Protein AF-K3ZFA8-F1 (afdb_monomer)

Radius of gyration: 12.6 Å; Cα contacts (8 Å, |Δi|>4): 83; chains: 1; bounding box: 18×39×27 Å

Sequence (69 aa):
MEQPESASAVSSLRPMWNYVDPQGNTRGPFPMSWLFRWSSFFDKDFKVWRTGETAEQAILLTDAFLMYL

pLDDT: mean 88.65, std 14.2, range [44.75, 98.38]

InterPro doma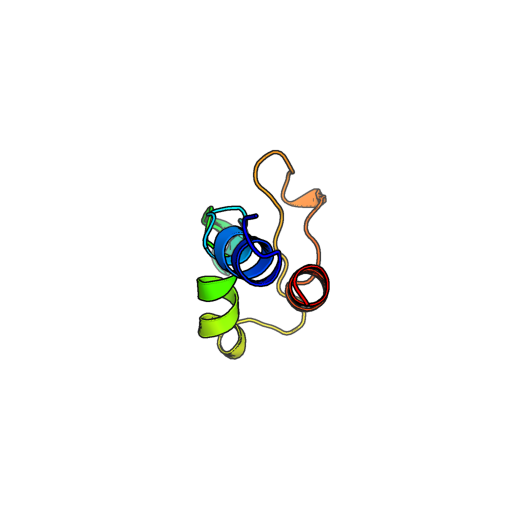ins:
  IPR003169 GYF domain [PF02213] (17-54)
  IPR003169 GYF domain [PS50829] (14-66)
  IPR003169 GYF domain [SM00444] (15-68)
  IPR035445 GYF-like domain superfamily [G3DSA:3.30.1490.40] (16-68)
  IPR035445 GYF-like domain superfamily [SSF55277] (5-65)
  IPR045894 At5g08430-like [PTHR46851] (9-65)

Structure (mmCIF, N/CA/C/O backbone):
data_AF-K3ZFA8-F1
#
_entry.id   AF-K3ZFA8-F1
#
loop_
_atom_site.group_PDB
_atom_site.id
_atom_site.type_symbol
_atom_site.label_atom_id
_atom_site.label_alt_id
_atom_site.label_comp_id
_atom_site.label_asym_id
_atom_site.label_entity_id
_atom_site.label_seq_id
_atom_site.pdbx_PDB_ins_code
_atom_site.Cartn_x
_atom_site.Cartn_y
_atom_site.Cartn_z
_atom_site.occupancy
_atom_site.B_iso_or_equiv
_atom_site.auth_seq_id
_atom_site.auth_comp_id
_atom_site.auth_asym_id
_atom_site.auth_atom_id
_atom_site.pdbx_PDB_model_num
ATOM 1 N N . MET A 1 1 ? 8.447 27.267 -16.726 1.00 44.75 1 MET A N 1
ATOM 2 C CA . MET A 1 1 ? 7.149 26.593 -16.932 1.00 44.75 1 MET A CA 1
ATOM 3 C C . MET A 1 1 ? 7.427 25.115 -16.726 1.00 44.75 1 MET A C 1
ATOM 5 O O . MET A 1 1 ? 7.979 24.488 -17.618 1.00 44.75 1 MET A O 1
ATOM 9 N N . GLU A 1 2 ? 7.247 24.611 -15.507 1.00 52.78 2 GLU A N 1
ATOM 10 C CA . GLU A 1 2 ? 7.508 23.197 -15.214 1.00 52.78 2 GLU A CA 1
ATOM 11 C C . GLU A 1 2 ? 6.357 22.363 -15.788 1.00 52.78 2 GLU A C 1
ATOM 13 O O . GLU A 1 2 ? 5.187 22.694 -15.600 1.00 52.78 2 GLU A O 1
ATOM 18 N N . GLN A 1 3 ? 6.700 21.358 -16.588 1.00 50.59 3 GLN A N 1
ATOM 19 C CA . GLN A 1 3 ? 5.757 20.546 -17.353 1.00 50.59 3 GLN A CA 1
ATOM 20 C C . GLN A 1 3 ? 4.945 19.604 -16.437 1.00 50.59 3 GLN A C 1
ATOM 22 O O . GLN A 1 3 ? 5.511 19.028 -15.506 1.00 50.59 3 GLN A O 1
ATOM 27 N N . PRO A 1 4 ? 3.644 19.378 -16.711 1.00 55.62 4 PRO A N 1
ATOM 28 C CA . PRO A 1 4 ? 2.777 18.514 -15.901 1.00 55.62 4 PRO A CA 1
ATOM 29 C C . PRO A 1 4 ? 3.111 17.012 -15.982 1.00 55.62 4 PRO A C 1
ATOM 31 O O . PRO A 1 4 ? 2.744 16.266 -15.077 1.00 55.62 4 PRO A O 1
ATOM 34 N N . GLU A 1 5 ? 3.852 16.558 -16.998 1.00 54.97 5 GLU A N 1
ATOM 35 C CA . GLU A 1 5 ? 4.231 15.140 -17.160 1.00 54.97 5 GLU A CA 1
ATOM 36 C C . GLU A 1 5 ? 5.145 14.641 -16.025 1.00 54.97 5 GLU A C 1
ATOM 38 O O . GLU A 1 5 ? 5.061 13.490 -15.594 1.00 54.97 5 GLU A O 1
ATOM 43 N N . SER A 1 6 ? 5.946 15.538 -15.443 1.00 57.84 6 SER A N 1
ATOM 44 C CA . SER A 1 6 ? 6.815 15.234 -14.304 1.00 57.84 6 SER A CA 1
ATOM 45 C C . SER A 1 6 ? 6.041 15.064 -12.994 1.00 57.84 6 SER A C 1
ATOM 47 O O . SER A 1 6 ? 6.505 14.369 -12.095 1.00 57.84 6 SER A O 1
ATOM 49 N N . ALA A 1 7 ? 4.859 15.669 -12.850 1.00 59.59 7 ALA A N 1
ATOM 50 C CA . ALA A 1 7 ? 4.143 15.693 -11.575 1.00 59.59 7 ALA A CA 1
ATOM 51 C C . ALA A 1 7 ? 3.541 14.326 -11.211 1.00 59.59 7 ALA A C 1
ATOM 53 O O . ALA A 1 7 ? 3.653 13.909 -10.056 1.00 59.59 7 ALA A O 1
ATOM 54 N N . SER A 1 8 ? 2.966 13.604 -12.183 1.00 64.50 8 SER A N 1
ATOM 55 C CA . SER A 1 8 ? 2.437 12.248 -11.956 1.00 64.50 8 SER A CA 1
ATOM 56 C C . SER A 1 8 ? 3.568 11.254 -11.671 1.00 64.50 8 SER A C 1
ATOM 58 O O . SER A 1 8 ? 3.522 10.533 -10.670 1.00 64.50 8 SER A O 1
ATOM 60 N N . ALA A 1 9 ? 4.652 11.305 -12.453 1.00 68.25 9 ALA A N 1
ATOM 61 C CA . ALA A 1 9 ? 5.839 10.481 -12.223 1.00 68.25 9 ALA A CA 1
ATOM 62 C C . ALA A 1 9 ? 6.477 10.751 -10.848 1.00 68.25 9 ALA A C 1
ATOM 64 O O . ALA A 1 9 ? 6.806 9.821 -10.118 1.00 68.25 9 ALA A O 1
ATOM 65 N N . VAL A 1 10 ? 6.590 12.016 -10.436 1.00 72.56 10 VAL A N 1
ATOM 66 C CA . VAL A 1 10 ? 7.080 12.372 -9.096 1.00 72.56 10 VAL A CA 1
ATOM 67 C C . VAL A 1 10 ? 6.094 11.937 -8.009 1.00 72.56 10 VAL A C 1
ATOM 69 O O . VAL A 1 10 ? 6.522 11.552 -6.923 1.00 72.56 10 VAL A O 1
ATOM 72 N N . SER A 1 11 ? 4.783 11.967 -8.268 1.00 79.19 11 SER A N 1
ATOM 73 C CA . SER A 1 11 ? 3.771 11.525 -7.301 1.00 79.19 11 SER A CA 1
ATOM 74 C C . SER A 1 11 ? 3.817 10.015 -7.042 1.00 79.19 11 SER A C 1
ATOM 76 O O . SER A 1 11 ? 3.713 9.602 -5.888 1.00 79.19 11 SER A O 1
ATOM 78 N N . SER A 1 12 ? 4.060 9.196 -8.072 1.00 84.25 12 SER A N 1
ATOM 79 C CA . SER A 1 12 ? 4.123 7.733 -7.945 1.00 84.25 12 SER A CA 1
ATOM 80 C C . SER A 1 12 ? 5.392 7.240 -7.241 1.00 84.25 12 SER A C 1
ATOM 82 O O . SER A 1 12 ? 5.419 6.114 -6.739 1.00 84.25 12 SER A O 1
ATOM 84 N N . LEU A 1 13 ? 6.421 8.090 -7.153 1.00 90.94 13 LEU A N 1
ATOM 85 C CA . LEU A 1 13 ? 7.659 7.856 -6.406 1.00 90.94 13 LEU A CA 1
ATOM 86 C C . LEU A 1 13 ? 7.567 8.237 -4.922 1.00 90.94 13 LEU A C 1
ATOM 88 O O . LEU A 1 13 ? 8.462 7.879 -4.155 1.00 90.94 1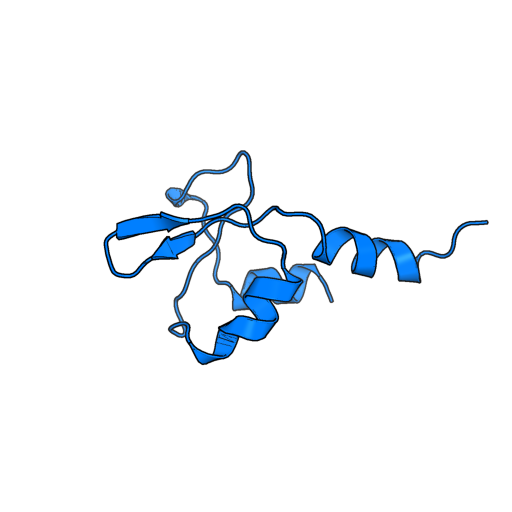3 LEU A O 1
ATOM 92 N N . ARG A 1 14 ? 6.516 8.946 -4.487 1.00 92.06 14 ARG A N 1
ATOM 93 C CA . ARG A 1 14 ? 6.360 9.291 -3.068 1.00 92.06 14 ARG A CA 1
ATOM 94 C C . ARG A 1 14 ? 5.849 8.085 -2.279 1.00 92.06 14 ARG A C 1
ATOM 96 O O . ARG A 1 14 ? 4.853 7.486 -2.683 1.00 92.06 14 ARG A O 1
ATOM 103 N N . PRO A 1 15 ? 6.469 7.746 -1.136 1.00 94.44 15 PRO A N 1
ATOM 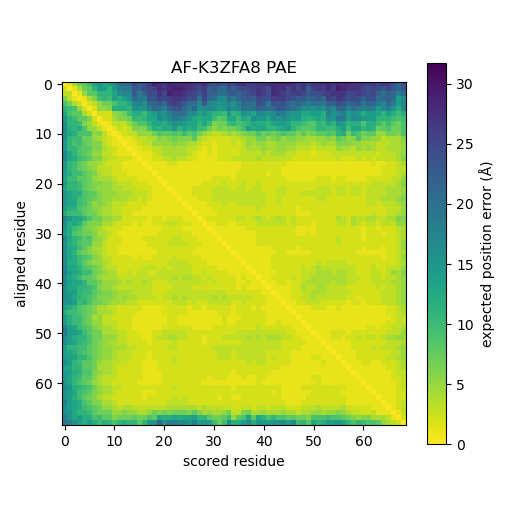104 C CA . PRO A 1 15 ? 5.974 6.689 -0.271 1.00 94.44 15 PRO A CA 1
ATOM 105 C C . PRO A 1 15 ? 4.673 7.135 0.399 1.00 94.44 15 PRO A C 1
ATOM 107 O O . PRO A 1 15 ? 4.675 7.973 1.300 1.00 94.44 15 PRO A O 1
ATOM 110 N N . MET A 1 16 ? 3.555 6.586 -0.069 1.00 95.38 16 MET A N 1
ATOM 111 C CA . MET A 1 16 ? 2.213 6.953 0.392 1.00 95.38 16 MET A CA 1
ATOM 112 C C . MET A 1 16 ? 1.373 5.749 0.793 1.00 95.38 16 MET A C 1
ATOM 114 O O . MET A 1 16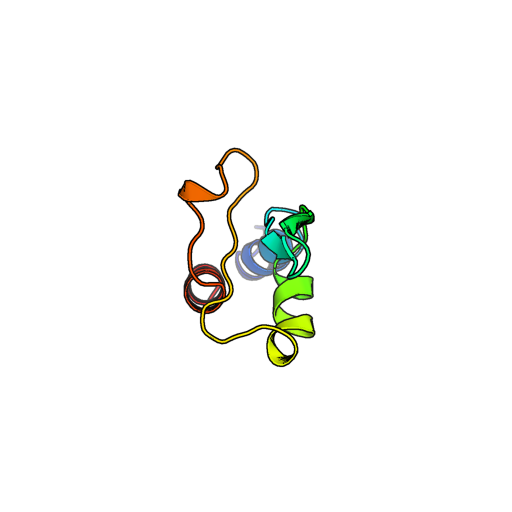 ? 0.405 5.938 1.514 1.00 95.38 16 MET A O 1
ATOM 118 N N . TRP A 1 17 ? 1.708 4.542 0.340 1.00 97.12 17 TRP A N 1
ATOM 119 C CA . TRP A 1 17 ? 0.788 3.411 0.381 1.00 97.12 17 TRP A CA 1
ATOM 120 C C . TRP A 1 17 ? 1.230 2.346 1.370 1.00 97.12 17 TRP A C 1
ATOM 122 O O . TRP A 1 17 ? 2.372 1.890 1.345 1.00 97.12 17 TRP A O 1
ATOM 132 N N . ASN A 1 18 ? 0.309 1.939 2.229 1.00 98.38 18 ASN A N 1
ATOM 133 C CA . ASN A 1 18 ? 0.496 0.902 3.231 1.00 98.38 18 ASN A CA 1
ATOM 134 C C . ASN A 1 18 ? -0.397 -0.293 2.894 1.00 98.38 18 ASN A C 1
ATOM 136 O O . ASN A 1 18 ? -1.412 -0.136 2.212 1.00 98.38 18 ASN A O 1
ATOM 140 N N . TYR A 1 19 ? -0.020 -1.477 3.363 1.00 98.06 19 TYR A N 1
ATOM 141 C CA . TYR A 1 19 ? -0.809 -2.699 3.207 1.00 98.06 19 TYR A CA 1
ATOM 142 C C . TYR A 1 19 ? -0.648 -3.617 4.421 1.00 98.06 19 TYR A C 1
ATOM 144 O O . TYR A 1 19 ? 0.292 -3.459 5.203 1.00 98.06 19 TYR A O 1
ATOM 152 N N . VAL A 1 20 ? -1.549 -4.588 4.572 1.00 97.62 20 VAL A N 1
ATOM 153 C CA . VAL A 1 20 ? -1.403 -5.686 5.538 1.00 97.62 20 VAL A CA 1
ATOM 154 C C . VAL A 1 20 ? -0.868 -6.905 4.794 1.00 97.62 20 VAL A C 1
ATOM 156 O O . VAL A 1 20 ? -1.446 -7.318 3.791 1.00 97.62 20 VAL A O 1
ATOM 159 N N . ASP A 1 21 ? 0.265 -7.448 5.236 1.00 94.50 21 ASP A N 1
ATOM 160 C CA . ASP A 1 21 ? 0.833 -8.658 4.639 1.00 94.50 21 ASP A CA 1
ATOM 161 C C . ASP A 1 21 ? 0.046 -9.923 5.042 1.00 94.50 21 ASP A C 1
ATOM 163 O O . ASP A 1 21 ? -0.753 -9.877 5.979 1.00 94.50 21 ASP A O 1
ATOM 167 N N . PRO A 1 22 ? 0.276 -11.082 4.394 1.00 91.94 22 PRO A N 1
ATOM 168 C CA . PRO A 1 22 ? -0.439 -12.316 4.735 1.00 91.94 22 PRO A CA 1
ATOM 169 C C . PRO A 1 22 ? -0.264 -12.802 6.185 1.00 91.94 22 PRO A C 1
ATOM 171 O O . PRO A 1 22 ? -1.010 -13.666 6.634 1.00 91.94 22 PRO A O 1
ATOM 174 N N . GLN A 1 23 ? 0.716 -12.273 6.926 1.00 94.56 23 GLN A N 1
ATOM 175 C CA . GLN A 1 23 ? 0.930 -12.573 8.347 1.00 94.56 23 GLN A CA 1
ATOM 176 C C . GLN A 1 23 ? 0.177 -11.594 9.266 1.00 94.56 23 GLN A C 1
ATOM 178 O O . GLN A 1 23 ? 0.305 -11.685 10.485 1.00 94.56 23 GLN A O 1
ATOM 183 N N . GLY A 1 24 ? -0.588 -10.652 8.708 1.00 94.56 24 GLY A N 1
ATOM 184 C CA . GLY A 1 24 ? -1.344 -9.653 9.459 1.00 94.56 24 GLY A CA 1
ATOM 185 C C . GLY A 1 24 ? -0.537 -8.411 9.841 1.00 94.56 24 GLY A C 1
ATOM 186 O O . GLY A 1 24 ? -1.024 -7.593 10.619 1.00 94.56 24 GLY A O 1
ATOM 187 N N . ASN A 1 25 ? 0.682 -8.236 9.316 1.00 97.12 25 ASN A N 1
ATOM 188 C CA . ASN A 1 25 ? 1.519 -7.092 9.677 1.00 97.12 25 ASN A CA 1
ATOM 189 C C . ASN A 1 25 ? 1.313 -5.920 8.725 1.00 97.12 25 ASN A C 1
ATOM 191 O O . ASN A 1 25 ? 1.371 -6.081 7.506 1.00 97.12 25 ASN A O 1
ATOM 195 N N . THR A 1 26 ? 1.200 -4.718 9.284 1.00 97.50 26 THR A N 1
ATOM 196 C CA . THR A 1 26 ? 1.258 -3.480 8.505 1.00 97.50 26 THR A CA 1
ATOM 197 C C . THR A 1 26 ? 2.643 -3.297 7.886 1.00 97.50 26 THR A C 1
ATOM 199 O O . THR A 1 26 ? 3.669 -3.396 8.564 1.00 97.50 26 THR A O 1
ATOM 202 N N . ARG A 1 27 ? 2.675 -2.992 6.590 1.00 97.69 27 ARG A N 1
ATOM 203 C CA . ARG A 1 27 ? 3.876 -2.705 5.805 1.00 97.69 27 ARG A CA 1
ATOM 204 C C . ARG A 1 27 ? 3.724 -1.365 5.092 1.00 97.69 27 ARG A C 1
ATOM 206 O O . ARG A 1 27 ? 2.630 -1.025 4.650 1.00 97.69 27 ARG A O 1
ATOM 213 N N . GLY A 1 28 ? 4.837 -0.651 4.930 1.00 95.88 28 GLY A N 1
ATOM 214 C CA . GLY A 1 28 ? 4.894 0.637 4.240 1.00 95.88 28 GLY A CA 1
ATOM 215 C C . GLY A 1 28 ? 5.270 1.813 5.153 1.00 95.88 28 GLY A C 1
ATOM 216 O O . GLY A 1 28 ? 5.714 1.591 6.282 1.00 95.88 28 GLY A O 1
ATOM 217 N N . PRO A 1 29 ? 5.144 3.056 4.650 1.00 97.31 29 PRO A N 1
ATOM 218 C CA . PRO A 1 29 ? 4.596 3.381 3.334 1.00 97.31 29 PRO A CA 1
ATOM 219 C C . PRO A 1 29 ? 5.570 3.075 2.186 1.00 97.31 29 PRO A C 1
ATOM 221 O O . PRO A 1 29 ? 6.776 3.289 2.291 1.00 97.31 29 PRO A O 1
ATOM 224 N N . PHE A 1 30 ? 5.029 2.614 1.061 1.00 97.06 30 PHE A N 1
ATOM 225 C CA . PHE A 1 30 ? 5.742 2.371 -0.190 1.00 97.06 30 PHE A CA 1
ATOM 226 C C . PHE A 1 30 ? 5.259 3.309 -1.301 1.00 97.06 30 PHE A C 1
ATOM 228 O O . PHE A 1 30 ? 4.124 3.802 -1.264 1.00 97.06 30 PHE A O 1
ATOM 235 N N . PRO A 1 31 ? 6.116 3.588 -2.298 1.00 95.19 31 PRO A N 1
ATOM 236 C CA . PRO A 1 31 ? 5.704 4.294 -3.500 1.00 95.19 31 PRO A CA 1
ATOM 237 C C . PRO A 1 31 ? 4.855 3.400 -4.407 1.00 95.19 31 PRO A C 1
ATOM 239 O O . PRO A 1 31 ? 5.035 2.179 -4.447 1.00 95.19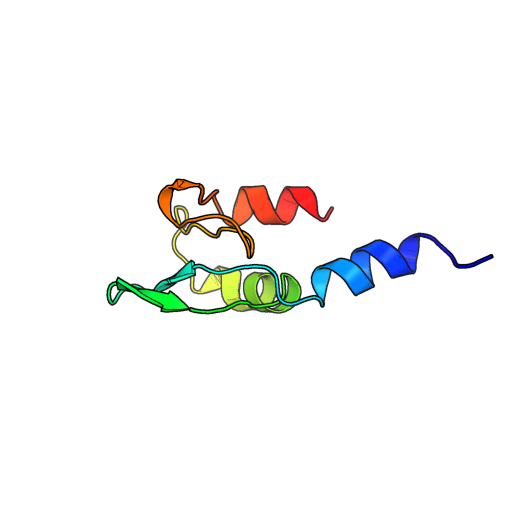 31 PRO A O 1
ATOM 242 N N . MET A 1 32 ? 3.958 4.014 -5.182 1.00 94.56 32 MET A N 1
ATOM 243 C CA . MET A 1 32 ? 3.072 3.280 -6.092 1.00 94.56 32 MET A CA 1
ATOM 244 C C . MET A 1 32 ? 3.865 2.499 -7.150 1.00 94.56 32 MET A C 1
ATOM 246 O O . MET A 1 32 ? 3.488 1.388 -7.516 1.00 94.56 32 MET A O 1
ATOM 250 N N . SER A 1 33 ? 5.016 3.025 -7.581 1.00 94.06 33 SER A N 1
ATOM 251 C CA . SER A 1 33 ? 5.918 2.339 -8.518 1.00 94.06 33 SER A CA 1
ATOM 252 C C . SER A 1 33 ? 6.430 0.986 -8.001 1.00 94.06 33 SER A C 1
ATOM 254 O O . SER A 1 33 ? 6.606 0.050 -8.783 1.00 94.06 33 SER A O 1
ATOM 256 N N . TRP A 1 34 ? 6.637 0.850 -6.688 1.00 96.12 34 TRP A N 1
ATOM 257 C CA . TRP A 1 34 ? 7.057 -0.412 -6.076 1.00 96.12 34 TRP A CA 1
ATOM 258 C C . TRP A 1 34 ? 5.902 -1.408 -6.010 1.00 96.12 34 TRP A C 1
ATOM 260 O O . TRP A 1 34 ? 6.074 -2.563 -6.394 1.00 96.12 34 TRP A O 1
ATOM 270 N N . LEU A 1 35 ? 4.715 -0.950 -5.608 1.00 95.69 35 LEU A N 1
ATOM 271 C CA . LEU A 1 35 ? 3.520 -1.794 -5.580 1.00 95.69 35 LEU A CA 1
ATOM 272 C C . LEU A 1 35 ? 3.137 -2.289 -6.978 1.00 95.69 35 LEU A C 1
ATOM 274 O O . LEU A 1 35 ? 2.781 -3.453 -7.134 1.00 95.69 35 LEU A O 1
ATOM 278 N N . PHE A 1 36 ? 3.292 -1.452 -8.007 1.00 94.38 36 PHE A N 1
ATOM 279 C CA . PHE A 1 36 ? 3.093 -1.854 -9.401 1.00 94.38 36 PHE A CA 1
ATOM 280 C C . PHE A 1 36 ? 4.040 -2.986 -9.808 1.00 94.38 36 PHE A C 1
ATOM 282 O O . PHE A 1 36 ? 3.604 -3.999 -10.355 1.00 94.38 36 PHE A O 1
ATOM 289 N N . ARG A 1 37 ? 5.330 -2.862 -9.471 1.00 95.12 37 ARG A N 1
ATOM 290 C CA . ARG A 1 37 ? 6.340 -3.893 -9.754 1.00 95.12 37 ARG A CA 1
ATOM 291 C C . ARG A 1 37 ? 6.056 -5.218 -9.039 1.00 95.12 37 ARG A C 1
ATOM 293 O O . ARG A 1 37 ? 6.433 -6.267 -9.553 1.00 95.12 37 ARG A O 1
ATOM 300 N N . TRP A 1 38 ? 5.435 -5.176 -7.866 1.00 94.44 38 TRP A N 1
ATOM 301 C CA . TRP A 1 38 ? 5.110 -6.368 -7.079 1.00 94.44 38 TRP A CA 1
ATOM 302 C C . TRP A 1 38 ? 3.700 -6.907 -7.315 1.00 94.44 38 TRP A C 1
ATOM 304 O O . TRP A 1 38 ? 3.351 -7.929 -6.735 1.00 94.44 38 TRP A O 1
ATOM 314 N N . SER A 1 39 ? 2.908 -6.258 -8.169 1.00 92.88 39 SER A N 1
ATOM 315 C CA . SER A 1 39 ? 1.486 -6.566 -8.358 1.00 92.88 39 SER A CA 1
ATOM 316 C C . SER A 1 39 ? 1.197 -8.029 -8.705 1.00 92.88 39 SER A C 1
ATOM 318 O O . SER A 1 39 ? 0.172 -8.555 -8.289 1.00 92.88 39 SER A O 1
ATOM 320 N N . SER A 1 40 ? 2.111 -8.719 -9.392 1.00 92.94 40 SER A N 1
ATOM 321 C CA . SER A 1 40 ? 1.975 -10.143 -9.721 1.00 92.94 40 SER A CA 1
ATOM 322 C C . SER A 1 40 ? 2.097 -11.093 -8.524 1.00 92.94 40 SER A C 1
ATOM 324 O O . SER A 1 40 ? 1.748 -12.264 -8.656 1.00 92.94 40 SER A O 1
ATOM 326 N N . PHE A 1 41 ? 2.597 -10.621 -7.378 1.00 92.50 41 PHE A N 1
ATOM 327 C CA . PHE A 1 41 ? 2.701 -11.391 -6.133 1.00 92.50 41 PHE A CA 1
ATOM 328 C C . PHE A 1 41 ? 1.513 -11.174 -5.190 1.00 92.50 41 PHE A C 1
ATOM 330 O O . PHE A 1 41 ? 1.477 -11.780 -4.121 1.00 92.50 41 PHE A O 1
ATOM 337 N N . PHE A 1 42 ? 0.577 -10.295 -5.548 1.00 93.56 42 PHE A N 1
ATOM 338 C CA . PHE A 1 42 ? -0.573 -9.961 -4.720 1.00 93.56 42 PHE A CA 1
ATOM 339 C C . PHE A 1 42 ? -1.839 -10.654 -5.217 1.00 93.56 42 PHE A C 1
ATOM 341 O O . PHE A 1 42 ? -2.045 -10.827 -6.420 1.00 93.56 42 PHE A O 1
ATOM 348 N N . ASP A 1 43 ? -2.704 -11.022 -4.274 1.00 94.56 43 ASP A N 1
ATOM 349 C CA . ASP A 1 43 ? -4.030 -11.542 -4.584 1.00 94.56 43 ASP A CA 1
ATOM 350 C C . ASP A 1 43 ? -4.911 -10.464 -5.237 1.00 94.56 43 ASP A C 1
ATOM 352 O O . ASP A 1 43 ? -4.680 -9.259 -5.113 1.00 94.56 43 ASP A O 1
ATOM 356 N N . LYS A 1 44 ? -5.956 -10.895 -5.951 1.00 92.88 44 LYS A N 1
ATOM 357 C CA . LYS A 1 44 ? -6.853 -9.981 -6.686 1.00 92.88 44 LYS A CA 1
ATOM 358 C C . LYS A 1 44 ? -7.610 -9.014 -5.775 1.00 92.88 44 LYS A C 1
ATOM 360 O O . LYS A 1 44 ? -8.020 -7.951 -6.228 1.00 92.88 44 LYS A O 1
ATOM 365 N N . ASP A 1 45 ? -7.825 -9.400 -4.526 1.00 95.50 45 ASP A N 1
ATOM 366 C CA . ASP A 1 45 ? -8.501 -8.622 -3.495 1.00 95.50 45 ASP A C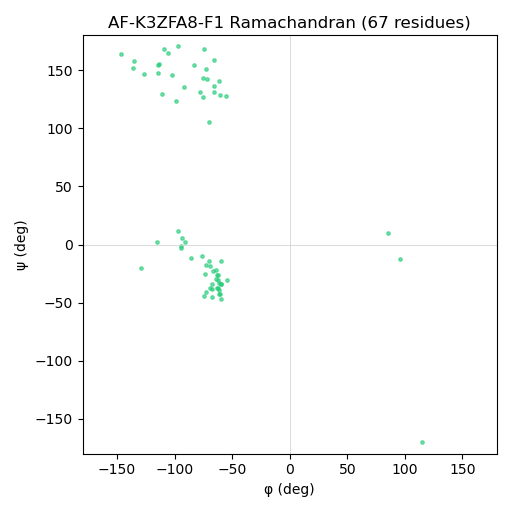A 1
ATOM 367 C C . ASP A 1 45 ? -7.521 -7.879 -2.575 1.00 95.50 45 ASP A C 1
ATOM 369 O O . ASP A 1 45 ? -7.939 -7.335 -1.553 1.00 95.50 45 ASP A O 1
ATOM 373 N N . PHE A 1 46 ? -6.234 -7.816 -2.935 1.00 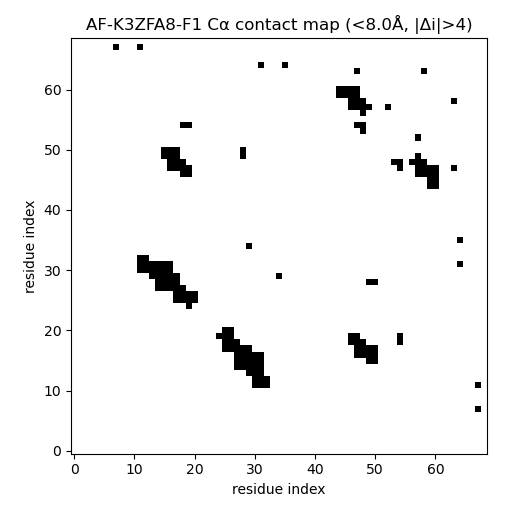97.44 46 PHE A N 1
ATOM 374 C CA . PHE A 1 46 ? -5.217 -7.123 -2.155 1.00 97.44 46 PHE A CA 1
ATOM 375 C C . PHE A 1 46 ? -5.533 -5.632 -2.018 1.00 97.44 46 PHE A C 1
ATOM 377 O O . PHE A 1 46 ? -5.776 -4.927 -3.007 1.00 97.44 46 PHE A O 1
ATOM 384 N N . LYS A 1 47 ? -5.504 -5.146 -0.773 1.00 97.94 47 LYS A N 1
ATOM 385 C CA . LYS A 1 47 ? -5.897 -3.781 -0.423 1.00 97.94 47 LYS A CA 1
ATOM 386 C C . LYS A 1 47 ? -4.742 -2.945 0.091 1.00 97.94 47 LYS A C 1
ATOM 388 O O . LYS A 1 47 ? -3.853 -3.433 0.788 1.00 97.94 47 LYS A O 1
ATOM 393 N N . VAL A 1 48 ? -4.820 -1.656 -0.207 1.00 98.12 48 VAL A N 1
ATOM 394 C CA . VAL A 1 48 ? -3.859 -0.640 0.208 1.00 98.12 48 VAL A CA 1
ATOM 395 C C . VAL A 1 48 ? -4.576 0.612 0.705 1.00 98.12 48 VAL A C 1
ATOM 397 O O . VAL A 1 48 ? -5.687 0.913 0.271 1.00 98.12 48 VAL A O 1
ATOM 400 N N . TRP A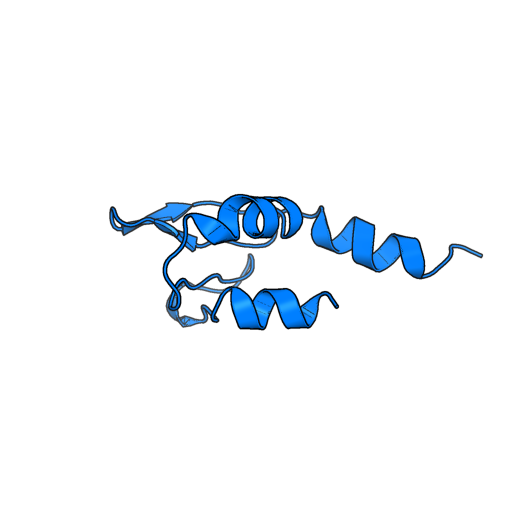 1 49 ? -3.942 1.361 1.602 1.00 98.25 49 TRP A N 1
ATOM 401 C CA . TRP A 1 49 ? -4.446 2.652 2.091 1.00 98.25 49 TRP A CA 1
ATOM 402 C C . TRP A 1 49 ? -3.333 3.697 2.131 1.00 98.25 49 TRP A C 1
ATOM 404 O O . TRP A 1 49 ? -2.144 3.355 2.178 1.00 98.25 49 TRP A O 1
ATOM 414 N N . ARG A 1 50 ? -3.700 4.981 2.106 1.00 96.25 50 ARG A N 1
ATOM 415 C CA . ARG A 1 50 ? -2.728 6.078 2.118 1.00 96.25 50 ARG A CA 1
ATOM 416 C C . ARG A 1 50 ? -2.265 6.406 3.532 1.00 96.25 50 ARG A C 1
ATOM 418 O O . ARG A 1 50 ? -2.969 6.199 4.515 1.00 96.25 50 ARG A O 1
ATOM 425 N N . THR A 1 51 ? -1.073 6.975 3.650 1.00 95.88 51 THR A N 1
ATOM 426 C CA . THR A 1 51 ? -0.591 7.555 4.906 1.00 95.88 51 THR A CA 1
ATOM 427 C C . THR A 1 51 ? -1.590 8.594 5.424 1.00 95.88 51 THR A C 1
ATOM 429 O O . THR A 1 51 ? -1.965 9.511 4.695 1.00 95.88 51 THR A O 1
ATOM 432 N N . GLY A 1 52 ? -1.999 8.456 6.686 1.00 95.12 52 GLY A N 1
ATOM 433 C CA . GLY A 1 52 ? -3.038 9.281 7.313 1.00 95.12 52 GLY A CA 1
ATOM 434 C C . GLY A 1 52 ? -4.438 8.657 7.284 1.00 95.12 52 GLY A C 1
ATOM 435 O O . GLY A 1 52 ? -5.311 9.127 8.007 1.00 95.12 52 GLY A O 1
ATOM 436 N N . GLU A 1 53 ? -4.636 7.591 6.508 1.00 97.00 53 GLU A N 1
ATOM 437 C CA . GLU A 1 53 ? -5.816 6.721 6.560 1.00 97.00 53 GLU A CA 1
ATOM 438 C C . GLU A 1 53 ? -5.521 5.476 7.421 1.00 97.00 53 GLU A C 1
ATOM 440 O O . GLU A 1 53 ? -4.373 5.214 7.806 1.00 97.00 53 GLU A O 1
ATOM 445 N N . THR A 1 54 ? -6.558 4.692 7.712 1.00 96.69 54 THR A N 1
ATOM 446 C CA . THR A 1 54 ? -6.454 3.404 8.413 1.00 96.69 54 THR A CA 1
ATOM 447 C C . THR A 1 54 ? -6.722 2.218 7.480 1.00 96.69 54 THR A C 1
ATOM 449 O O . THR A 1 54 ? -7.210 2.382 6.360 1.00 96.69 54 THR A O 1
ATOM 452 N N . ALA A 1 55 ? -6.423 0.998 7.939 1.00 96.12 55 ALA A N 1
ATOM 453 C CA . ALA A 1 55 ? -6.641 -0.222 7.158 1.00 96.12 55 ALA A CA 1
ATOM 454 C C . ALA A 1 55 ? -8.128 -0.466 6.828 1.00 96.12 55 ALA A C 1
ATOM 456 O O . ALA A 1 55 ? -8.446 -1.071 5.806 1.00 96.12 55 ALA A O 1
ATOM 457 N N . GLU A 1 56 ? -9.050 0.051 7.642 1.00 97.19 56 GLU A N 1
ATOM 458 C CA . GLU A 1 56 ? -10.496 0.006 7.386 1.00 97.19 56 GLU A CA 1
ATOM 459 C C . GLU A 1 56 ? -10.905 0.841 6.164 1.00 97.19 56 GLU A C 1
ATOM 461 O O . GLU A 1 56 ? -11.946 0.588 5.561 1.00 97.19 56 GLU A O 1
ATOM 466 N N . GLN A 1 57 ? -10.084 1.821 5.782 1.00 98.00 57 GLN A N 1
ATOM 467 C CA . GLN A 1 57 ? -10.296 2.683 4.618 1.00 98.00 57 GLN A CA 1
ATOM 468 C C . GLN A 1 57 ? -9.580 2.159 3.364 1.00 98.00 57 GLN A C 1
ATOM 470 O O . GLN A 1 57 ? -9.566 2.836 2.336 1.00 98.00 57 GLN A O 1
ATOM 475 N N . ALA A 1 58 ? -8.966 0.973 3.436 1.00 97.81 58 ALA A N 1
ATOM 476 C CA . ALA A 1 58 ? -8.180 0.428 2.343 1.00 97.81 58 ALA A CA 1
ATOM 477 C C . ALA A 1 58 ? -9.039 0.100 1.112 1.00 97.81 58 ALA A C 1
ATOM 479 O O . ALA A 1 58 ? -10.111 -0.508 1.204 1.00 97.81 58 ALA A O 1
ATOM 480 N N . ILE A 1 59 ? -8.516 0.461 -0.056 1.00 97.69 59 ILE A N 1
ATOM 481 C CA . ILE A 1 59 ? -9.102 0.198 -1.374 1.00 97.69 59 ILE A CA 1
ATOM 482 C C . ILE A 1 59 ? -8.333 -0.917 -2.080 1.00 97.69 59 ILE A C 1
ATOM 484 O O . ILE A 1 59 ? -7.217 -1.244 -1.680 1.00 97.69 59 ILE A O 1
ATOM 488 N N . LEU A 1 60 ? -8.898 -1.492 -3.143 1.00 97.62 60 LEU A N 1
ATOM 489 C CA . LEU A 1 60 ? -8.168 -2.454 -3.970 1.00 97.62 60 LEU A CA 1
ATOM 490 C C . LEU A 1 60 ? -6.941 -1.792 -4.602 1.00 97.62 60 LEU A C 1
ATOM 492 O O . LEU A 1 60 ? -7.004 -0.654 -5.070 1.00 97.62 60 LEU A O 1
ATOM 496 N N . LEU A 1 61 ? -5.831 -2.526 -4.675 1.00 96.31 61 LEU A N 1
ATOM 497 C CA . LEU A 1 61 ? -4.621 -2.038 -5.335 1.00 96.31 61 LEU A CA 1
ATOM 498 C C . LEU A 1 61 ? -4.863 -1.706 -6.817 1.00 96.31 61 LEU A C 1
ATOM 500 O O . LEU A 1 61 ? -4.301 -0.743 -7.332 1.00 96.31 61 LEU A O 1
ATOM 504 N N . THR A 1 62 ? -5.737 -2.457 -7.490 1.00 95.19 62 THR A N 1
ATOM 505 C CA . THR A 1 62 ? -6.147 -2.169 -8.871 1.00 95.19 62 THR A CA 1
ATOM 506 C C . THR A 1 62 ? -6.833 -0.815 -8.994 1.00 95.19 62 THR A C 1
ATOM 508 O O . THR A 1 62 ? -6.517 -0.057 -9.906 1.00 95.19 62 THR A O 1
ATOM 511 N N . ASP A 1 63 ? -7.716 -0.485 -8.052 1.00 95.62 63 ASP A N 1
ATOM 512 C CA . ASP A 1 63 ? -8.416 0.800 -8.035 1.00 95.62 63 ASP A CA 1
ATOM 513 C C . ASP A 1 63 ? -7.436 1.930 -7.719 1.00 95.62 63 ASP A C 1
ATOM 515 O O . ASP A 1 63 ? -7.495 2.997 -8.326 1.00 95.62 63 ASP A O 1
ATOM 519 N N . ALA A 1 64 ? -6.476 1.675 -6.825 1.00 94.19 64 ALA A N 1
ATOM 520 C CA . ALA A 1 64 ? -5.415 2.622 -6.516 1.00 94.19 64 ALA A CA 1
ATOM 521 C C . ALA A 1 64 ? -4.542 2.930 -7.745 1.00 94.19 64 ALA A C 1
ATOM 523 O O . ALA A 1 64 ? -4.193 4.089 -7.957 1.00 94.19 64 ALA A O 1
ATOM 524 N N . PHE A 1 65 ? -4.219 1.941 -8.588 1.00 91.94 65 PHE A N 1
ATOM 525 C CA . PHE A 1 65 ? -3.472 2.183 -9.830 1.00 91.94 65 PHE A CA 1
ATOM 526 C C . PHE A 1 65 ? -4.226 3.077 -10.814 1.00 91.94 65 PHE A C 1
ATOM 528 O O . PHE A 1 65 ? -3.604 3.932 -11.443 1.00 91.94 65 PHE A O 1
ATOM 535 N N . LEU A 1 66 ? -5.552 2.936 -10.910 1.00 89.31 66 LEU A N 1
ATOM 536 C CA . LEU A 1 66 ? -6.377 3.785 -11.777 1.00 89.31 66 LEU A CA 1
ATOM 537 C C . LEU A 1 66 ? -6.372 5.258 -11.350 1.00 89.31 66 LEU A C 1
ATOM 539 O O . LEU A 1 66 ? -6.642 6.121 -12.173 1.00 89.31 66 LEU A O 1
ATOM 543 N N . MET A 1 67 ? -6.043 5.564 -10.091 1.00 84.38 67 MET A N 1
ATOM 544 C CA . MET A 1 67 ? -5.942 6.947 -9.608 1.00 84.38 67 MET A CA 1
ATOM 545 C C . MET A 1 67 ? -4.657 7.670 -10.053 1.00 84.38 67 MET A C 1
ATOM 547 O O . MET A 1 67 ? -4.544 8.874 -9.831 1.00 84.38 67 MET A O 1
ATOM 551 N N . TYR A 1 68 ? -3.682 6.957 -10.632 1.00 70.69 68 TYR A N 1
ATOM 552 C CA . TYR A 1 68 ? -2.394 7.509 -11.090 1.00 70.69 68 TYR A CA 1
ATOM 553 C C . TYR A 1 68 ? -2.194 7.438 -12.615 1.00 70.69 68 TYR A C 1
ATOM 555 O O . TYR A 1 68 ? -1.124 7.822 -13.099 1.00 70.69 68 TYR A O 1
ATOM 563 N N . LEU A 1 69 ? -3.196 6.950 -13.354 1.00 60.81 69 LEU A N 1
ATOM 564 C CA . LEU A 1 69 ? -3.282 7.024 -14.818 1.00 60.81 69 LEU A CA 1
ATOM 565 C C . LEU A 1 69 ? -4.045 8.286 -15.232 1.00 60.81 69 LEU A C 1
ATOM 567 O O . LEU A 1 69 ? -3.650 8.875 -1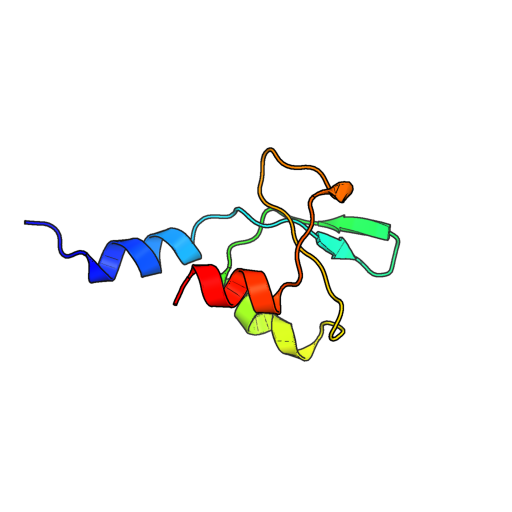6.261 1.00 60.81 69 LEU A O 1
#

Nearest PDB structures (foldseek):
  1wh2-assembly1_A  TM=9.396E-01  e=3.124E-06  Arabidopsis thaliana
  7rup-assembly1_A  TM=7.182E-01  e=1.794E-03  Homo sapiens
  7ruq-assembly2_C  TM=7.170E-01  e=2.338E-03  Homo sapiens
  8z9y-assembly1_E  TM=6.088E-01  e=3.766E-02  Arabidopsis thaliana
  2o2v-assembly1_A  TM=4.071E-01  e=3.390E+00  Homo sapiens

Organism: Setaria italica (NCBI:txid4555)

Foldseek 3Di:
DDDPVVVLVVQQQDQWKWFQDPVRDIDTSGGLVVCVVCVVVDDQQGWIDTPVDDPVPTDGNVVVVVVSD

Mean predicted aligned error: 5.27 Å

Solvent-accessible surface area (backbone atoms only — not comparable to full-atom values): 4191 Å² total; per-residue (Å²): 135,87,65,72,76,54,52,55,61,55,52,34,64,42,62,37,38,28,34,65,46,100,87,71,46,79,44,69,62,36,22,52,60,57,54,62,75,46,47,89,81,50,63,95,80,40,46,32,26,47,76,93,61,49,80,93,69,38,40,44,46,70,62,57,52,63,76,74,112

Secondary structure (DSSP, 8-state):
---THHHHHHHHTSEEEEEE-TTS-EEEEEEHHHHHHHGGGS-TT-EEEEBTB-GGG-EEHHHHHHTT-